Protein AF-B5XBH5-F1 (afdb_monomer_lite)

Sequence (66 aa):
MLKLFLLCTLAILSRADIGEEDDVLVLKKSNFEEALKAHPNILVEFYAPWCGHCKALVPEYAKAAS

Secondary structure (DSSP, 8-state):
-HHHHHHHHHTT-------EETTEE---TTTHHHHHHH-SS-------TT-HHHHHHHHHHHHHH-

Radius of gyration: 17.08 Å; chains: 1; bounding box: 56×22×26 Å

Structure (mmCIF, N/CA/C/O backbone):
data_AF-B5XBH5-F1
#
_entry.id   AF-B5XBH5-F1
#
loop_
_atom_site.group_PDB
_atom_site.id
_atom_site.type_symbol
_atom_site.label_atom_id
_atom_site.label_alt_id
_atom_site.label_comp_id
_atom_site.label_asym_id
_atom_site.label_entity_id
_atom_site.label_seq_id
_atom_site.pdbx_PDB_ins_code
_atom_site.Cartn_x
_atom_site.Cartn_y
_atom_site.Cartn_z
_atom_site.occupancy
_atom_site.B_iso_or_equiv
_atom_site.auth_seq_id
_atom_site.auth_comp_id
_atom_site.auth_asym_id
_atom_site.auth_atom_id
_atom_site.pdbx_PDB_model_num
ATOM 1 N N . MET A 1 1 ? -44.923 -4.913 12.024 1.00 56.16 1 MET A N 1
ATOM 2 C CA . MET A 1 1 ? -43.769 -5.328 12.854 1.00 56.16 1 MET A CA 1
ATOM 3 C C . MET A 1 1 ? -42.779 -6.201 12.080 1.00 56.16 1 MET A C 1
ATOM 5 O O . MET A 1 1 ? -41.602 -5.888 12.105 1.00 56.16 1 MET A O 1
ATOM 9 N N . LEU A 1 2 ? -43.228 -7.189 11.291 1.00 53.50 2 LEU A N 1
ATOM 10 C CA . LEU A 1 2 ? -42.344 -8.017 10.445 1.00 53.50 2 LEU A CA 1
ATOM 11 C C . LEU A 1 2 ? -41.670 -7.254 9.276 1.00 53.50 2 LEU A C 1
ATOM 13 O O . LEU A 1 2 ? -40.518 -7.508 8.950 1.00 53.50 2 LEU A O 1
ATOM 17 N N . LYS A 1 3 ? -42.353 -6.249 8.699 1.00 50.91 3 LYS A N 1
ATOM 18 C CA . LYS A 1 3 ? -41.805 -5.389 7.626 1.00 50.91 3 LYS A CA 1
ATOM 19 C C . LYS A 1 3 ? -40.604 -4.533 8.055 1.00 50.91 3 LYS A C 1
ATOM 21 O O . LYS A 1 3 ? -39.795 -4.189 7.207 1.00 50.91 3 LYS A O 1
ATOM 26 N N . LEU A 1 4 ? -40.481 -4.208 9.348 1.00 53.69 4 LEU A N 1
ATOM 27 C CA . LEU A 1 4 ? -39.367 -3.399 9.859 1.00 53.69 4 LEU A CA 1
ATOM 28 C C . LEU A 1 4 ? -38.087 -4.238 10.006 1.00 53.69 4 LEU A C 1
ATOM 30 O O . LEU A 1 4 ? -37.002 -3.750 9.720 1.00 53.69 4 LEU A O 1
ATOM 34 N N . PHE A 1 5 ? -38.226 -5.524 10.352 1.00 55.81 5 PHE A N 1
ATOM 35 C CA . PHE A 1 5 ? -37.110 -6.475 10.387 1.00 55.81 5 PHE A CA 1
ATOM 36 C C . PHE A 1 5 ? -36.560 -6.781 8.985 1.00 55.81 5 PHE A C 1
ATOM 38 O O . PHE A 1 5 ? -35.350 -6.872 8.812 1.00 55.81 5 PHE A O 1
ATOM 45 N N . LEU A 1 6 ? -37.440 -6.875 7.980 1.00 58.38 6 LEU A N 1
ATOM 46 C CA . LEU A 1 6 ? -37.061 -7.186 6.596 1.00 58.38 6 LEU A CA 1
ATOM 47 C C . LEU A 1 6 ? -36.335 -6.022 5.887 1.00 58.38 6 LEU A C 1
ATOM 49 O O . LEU A 1 6 ? -35.513 -6.250 5.003 1.00 58.38 6 LEU A O 1
ATOM 53 N N . LEU A 1 7 ? -36.621 -4.772 6.274 1.00 54.91 7 LEU A N 1
ATOM 54 C CA . LEU A 1 7 ? -35.917 -3.593 5.753 1.00 54.91 7 LEU A CA 1
ATOM 55 C C . LEU A 1 7 ? -34.494 -3.471 6.323 1.00 54.91 7 LEU A C 1
ATOM 57 O O . LEU A 1 7 ? -33.584 -3.076 5.598 1.00 54.91 7 LEU A O 1
ATOM 61 N N . CYS A 1 8 ? -34.281 -3.852 7.588 1.00 50.41 8 CYS A N 1
ATOM 62 C CA . CYS A 1 8 ? -32.956 -3.807 8.213 1.00 50.41 8 CYS A CA 1
ATOM 63 C C . CYS A 1 8 ? -31.971 -4.811 7.603 1.00 50.41 8 CYS A C 1
ATOM 65 O O . CYS A 1 8 ? -30.787 -4.509 7.519 1.00 50.41 8 CYS A O 1
ATOM 67 N N . THR A 1 9 ? -32.427 -5.974 7.130 1.00 56.72 9 THR A N 1
ATOM 68 C CA . THR A 1 9 ? -31.538 -6.959 6.490 1.00 56.72 9 THR A CA 1
ATOM 69 C C . THR A 1 9 ? -31.064 -6.534 5.098 1.00 56.72 9 THR A C 1
ATOM 71 O O . THR A 1 9 ? -29.980 -6.927 4.682 1.00 56.72 9 THR A O 1
ATOM 74 N N . LEU A 1 10 ? -31.836 -5.705 4.384 1.00 53.69 10 LEU A N 1
ATOM 75 C CA . LEU A 1 10 ? -31.459 -5.177 3.063 1.00 53.69 10 LEU A CA 1
ATOM 76 C C . LEU A 1 10 ? -30.447 -4.024 3.149 1.00 53.69 10 LEU A C 1
ATOM 78 O O . LEU A 1 10 ? -29.653 -3.842 2.232 1.00 53.69 10 LEU A O 1
ATOM 82 N N . ALA A 1 11 ? -30.438 -3.272 4.253 1.00 52.44 11 ALA A N 1
ATOM 83 C CA . ALA A 1 11 ? -29.522 -2.148 4.455 1.00 52.44 11 ALA A CA 1
ATOM 84 C C . ALA A 1 11 ? -28.080 -2.566 4.816 1.00 52.44 11 ALA A C 1
ATOM 86 O O . ALA A 1 11 ? -27.197 -1.717 4.848 1.00 52.44 11 ALA A O 1
ATOM 87 N N . ILE A 1 12 ? -27.829 -3.853 5.086 1.00 57.75 12 ILE A N 1
ATOM 88 C CA . ILE A 1 12 ? -26.506 -4.376 5.487 1.00 57.75 12 ILE A CA 1
ATOM 89 C C . ILE A 1 12 ? -25.672 -4.828 4.262 1.00 57.75 12 ILE A C 1
ATOM 91 O O . ILE A 1 12 ? -24.492 -5.130 4.387 1.00 57.75 12 ILE A O 1
ATOM 95 N N . LEU A 1 13 ? -26.250 -4.844 3.055 1.00 55.00 13 LEU A N 1
ATOM 96 C CA . LEU A 1 13 ? -25.622 -5.389 1.838 1.00 55.00 13 LEU A CA 1
ATOM 97 C C . LEU A 1 13 ? -24.914 -4.355 0.945 1.00 55.00 13 LEU A C 1
ATOM 99 O O . LEU A 1 13 ? -24.640 -4.639 -0.217 1.00 55.00 13 LEU A O 1
ATOM 103 N N . SER A 1 14 ? -24.574 -3.168 1.447 1.00 52.81 14 SER A N 1
ATOM 104 C CA . SER A 1 14 ? -23.629 -2.289 0.748 1.00 52.81 14 SER A CA 1
ATOM 105 C C . SER A 1 14 ? -22.204 -2.711 1.100 1.00 52.81 14 SER A C 1
ATOM 107 O O . SER A 1 14 ? -21.568 -2.095 1.948 1.00 52.81 14 SER A O 1
ATOM 109 N N . ARG A 1 15 ? -21.729 -3.804 0.496 1.00 60.88 15 ARG A N 1
ATOM 110 C CA . ARG A 1 15 ? -20.301 -4.133 0.482 1.00 60.88 15 ARG A CA 1
ATOM 111 C C . ARG A 1 15 ? -19.676 -3.253 -0.596 1.00 60.88 15 ARG A C 1
ATOM 113 O O . ARG A 1 15 ? -20.087 -3.378 -1.751 1.00 60.88 15 ARG A O 1
ATOM 120 N N . ALA A 1 16 ? -18.762 -2.341 -0.263 1.00 63.47 16 ALA A N 1
ATOM 121 C CA . ALA A 1 16 ? -17.960 -1.734 -1.314 1.00 63.47 16 ALA A CA 1
ATOM 122 C C . ALA A 1 16 ? -17.237 -2.841 -2.060 1.00 63.47 16 ALA A C 1
ATOM 124 O O . ALA A 1 16 ? -16.648 -3.749 -1.470 1.00 63.47 16 ALA A O 1
ATOM 125 N N . ASP A 1 17 ? -17.315 -2.745 -3.377 1.00 73.56 17 ASP A N 1
ATOM 126 C CA . ASP A 1 17 ? -16.586 -3.596 -4.292 1.00 73.56 17 ASP A CA 1
ATOM 127 C C . ASP A 1 17 ? -15.098 -3.208 -4.184 1.00 73.56 17 ASP A C 1
ATOM 129 O O . ASP A 1 17 ? -14.629 -2.234 -4.785 1.00 73.56 17 ASP A O 1
ATOM 133 N N . ILE A 1 18 ? -14.377 -3.875 -3.279 1.00 85.50 18 ILE A N 1
ATOM 134 C CA . ILE A 1 18 ? -12.919 -3.796 -3.176 1.00 85.50 18 ILE A CA 1
ATOM 135 C C . ILE A 1 18 ? -12.381 -4.887 -4.098 1.00 85.50 18 ILE A C 1
ATOM 137 O O . ILE A 1 18 ? -12.569 -6.068 -3.828 1.00 85.50 18 ILE A O 1
ATOM 141 N N . GLY A 1 19 ? -11.763 -4.480 -5.207 1.00 90.31 19 GLY A N 1
ATOM 142 C CA . GLY A 1 19 ? -11.120 -5.410 -6.133 1.00 90.31 19 GLY A CA 1
ATOM 143 C C . GLY A 1 19 ? -9.823 -5.977 -5.559 1.00 90.31 19 GLY A C 1
ATOM 144 O O . GLY A 1 19 ? -9.161 -5.321 -4.753 1.00 90.31 19 GLY A O 1
ATOM 145 N N . GLU A 1 20 ? -9.457 -7.169 -6.017 1.00 92.69 20 GLU A N 1
ATOM 146 C CA . GLU A 1 20 ? -8.228 -7.879 -5.658 1.00 92.69 20 GLU A CA 1
ATOM 147 C C . GLU A 1 20 ? -7.390 -8.147 -6.917 1.00 92.69 20 GLU A C 1
ATOM 149 O O . GLU A 1 20 ? -7.934 -8.458 -7.980 1.00 92.69 20 GLU A O 1
ATOM 154 N N . GLU A 1 21 ? -6.071 -8.020 -6.792 1.00 93.12 21 GLU A N 1
ATOM 155 C CA . GLU A 1 21 ? -5.065 -8.373 -7.799 1.00 93.12 21 GLU A CA 1
ATOM 156 C C . GLU A 1 21 ? -3.973 -9.195 -7.099 1.00 93.12 21 GLU A C 1
ATOM 158 O O . GLU A 1 21 ? -3.384 -8.713 -6.140 1.00 93.12 21 GLU A O 1
ATOM 163 N N . ASP A 1 22 ? -3.718 -10.430 -7.545 1.00 93.50 22 ASP A N 1
ATOM 164 C CA . ASP A 1 22 ? -2.721 -11.342 -6.951 1.00 93.50 22 ASP A CA 1
ATOM 165 C C . ASP A 1 22 ? -2.822 -11.466 -5.410 1.00 93.50 22 ASP A C 1
ATOM 167 O O . ASP A 1 22 ? -1.832 -11.319 -4.697 1.00 93.50 22 ASP A O 1
ATOM 171 N N . ASP A 1 23 ? -4.041 -11.694 -4.898 1.00 94.00 23 ASP A N 1
ATOM 172 C CA . ASP A 1 23 ? -4.391 -11.759 -3.463 1.00 94.00 23 ASP A CA 1
ATOM 173 C C . ASP A 1 23 ? -4.190 -10.437 -2.682 1.00 94.00 23 ASP A C 1
ATOM 175 O O . ASP A 1 23 ? -4.328 -10.386 -1.457 1.00 94.00 23 ASP A O 1
ATOM 179 N N . VAL A 1 24 ? -3.924 -9.326 -3.380 1.00 96.75 24 VAL A N 1
ATOM 180 C CA . VAL A 1 24 ? -3.744 -7.985 -2.807 1.00 96.75 24 VAL A CA 1
ATOM 181 C C . VAL A 1 24 ? -4.957 -7.098 -3.091 1.00 96.75 24 VAL A C 1
ATOM 183 O O . VAL A 1 24 ? -5.395 -6.945 -4.230 1.00 96.75 24 VAL A O 1
ATOM 186 N N . LEU A 1 25 ? -5.479 -6.431 -2.058 1.00 96.56 25 LEU A N 1
ATOM 187 C CA . LEU A 1 25 ? -6.581 -5.471 -2.192 1.00 96.56 25 LEU A CA 1
ATOM 188 C C . LEU A 1 25 ? -6.138 -4.209 -2.951 1.00 96.56 25 LEU A C 1
ATOM 190 O O . LEU A 1 25 ? -5.212 -3.505 -2.536 1.00 96.56 25 LEU A O 1
ATOM 194 N N . VAL A 1 26 ? -6.863 -3.846 -4.010 1.00 96.31 26 VAL A N 1
ATOM 195 C CA . VAL A 1 26 ? -6.605 -2.630 -4.793 1.00 96.31 26 VAL A CA 1
ATOM 196 C C . VAL A 1 26 ? -7.366 -1.450 -4.200 1.00 96.31 26 VAL A C 1
ATOM 198 O O . VAL A 1 26 ? -8.574 -1.260 -4.404 1.00 96.31 26 VAL A O 1
ATOM 201 N N . LEU A 1 27 ? -6.632 -0.606 -3.477 1.00 96.62 27 LEU A N 1
ATOM 202 C CA . LEU A 1 27 ? -7.206 0.546 -2.796 1.00 96.62 27 LEU A CA 1
ATOM 203 C C . LEU A 1 27 ? -7.112 1.829 -3.629 1.00 96.62 27 LEU A C 1
ATOM 205 O O . LEU A 1 27 ? -6.086 2.186 -4.205 1.00 96.62 27 LEU A O 1
ATOM 209 N N . LYS A 1 28 ? -8.222 2.560 -3.656 1.00 95.88 28 LYS A N 1
ATOM 210 C CA . LYS A 1 28 ? -8.411 3.874 -4.271 1.00 95.88 28 LYS A CA 1
ATOM 211 C C . LYS A 1 28 ? -9.018 4.805 -3.232 1.00 95.88 28 LYS A C 1
ATOM 213 O O . LYS A 1 28 ? -9.616 4.375 -2.249 1.00 95.88 28 LYS A O 1
ATOM 218 N N . LYS A 1 29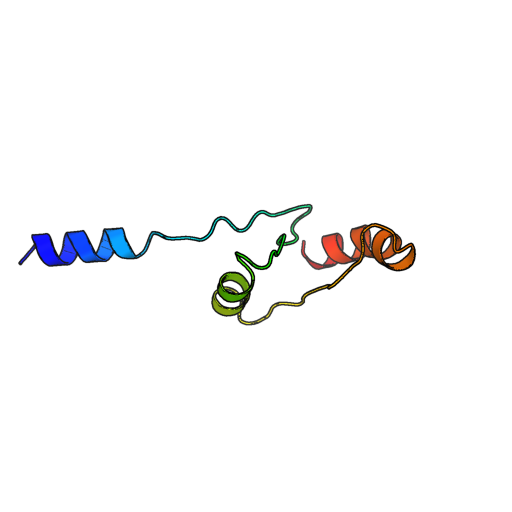 ? -8.987 6.110 -3.506 1.00 95.94 29 LYS A N 1
ATOM 219 C CA . LYS A 1 29 ? -9.642 7.116 -2.653 1.00 95.94 29 LYS A CA 1
ATOM 220 C C . LYS A 1 29 ? -11.104 6.770 -2.319 1.00 95.94 29 LYS A C 1
ATOM 222 O O . LYS A 1 29 ? -11.568 7.099 -1.237 1.00 95.94 29 LYS A O 1
ATOM 227 N N . SER A 1 30 ? -11.823 6.125 -3.238 1.00 95.69 30 SER A N 1
ATOM 228 C CA . SER A 1 30 ? -13.238 5.777 -3.078 1.00 95.69 30 SER A CA 1
ATOM 229 C C . SER A 1 30 ? -13.513 4.596 -2.142 1.00 95.69 30 SER A C 1
ATOM 231 O O . SER A 1 30 ? -14.637 4.501 -1.667 1.00 95.69 30 SER A O 1
ATOM 233 N N . ASN A 1 31 ? -12.546 3.705 -1.887 1.00 94.94 31 ASN A N 1
ATOM 234 C CA . ASN A 1 31 ? -12.751 2.493 -1.074 1.00 94.94 31 ASN A CA 1
ATOM 235 C C . ASN A 1 31 ? -11.769 2.359 0.111 1.00 94.94 31 ASN A C 1
ATOM 237 O O . ASN A 1 31 ? -11.911 1.444 0.916 1.00 94.94 31 ASN A O 1
ATOM 241 N N . PH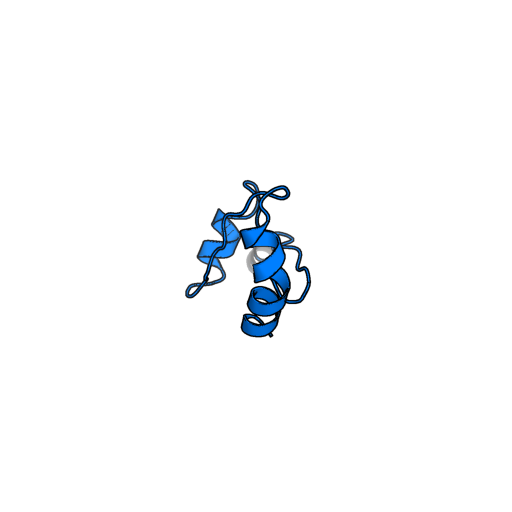E A 1 32 ? -10.813 3.283 0.257 1.00 96.00 32 PHE A N 1
ATOM 242 C CA . PHE A 1 32 ? -9.774 3.228 1.290 1.00 96.00 32 PHE A CA 1
ATOM 243 C C . PHE A 1 32 ? -10.337 3.199 2.719 1.00 96.00 32 PHE A C 1
ATOM 245 O O . PHE A 1 32 ? -9.991 2.327 3.508 1.00 96.00 32 PHE A O 1
ATOM 252 N N . GLU A 1 33 ? -11.260 4.110 3.042 1.00 95.69 33 GLU A N 1
ATOM 253 C CA . GLU A 1 33 ? -11.873 4.192 4.378 1.00 95.69 33 GLU A CA 1
ATOM 254 C C . GLU A 1 33 ? -12.679 2.941 4.740 1.00 95.69 33 GLU A C 1
ATOM 256 O O . GLU A 1 33 ? -12.790 2.575 5.909 1.00 95.69 33 GLU A O 1
ATOM 261 N N . GLU A 1 34 ? -13.266 2.286 3.741 1.00 94.81 34 GLU A N 1
ATOM 262 C CA . GLU A 1 34 ? -14.019 1.058 3.959 1.00 94.81 34 GLU A CA 1
ATOM 263 C C . GLU A 1 34 ? -13.088 -0.133 4.176 1.00 94.81 34 GLU A C 1
ATOM 265 O O . GLU A 1 34 ? -13.308 -0.901 5.113 1.00 94.81 34 GLU A O 1
ATOM 270 N N . ALA A 1 35 ? -11.997 -0.220 3.409 1.00 95.19 35 ALA A N 1
ATOM 271 C CA . ALA A 1 35 ? -10.952 -1.215 3.622 1.00 95.19 35 ALA A CA 1
ATOM 272 C C . ALA A 1 35 ? -10.369 -1.138 5.044 1.00 95.19 35 ALA A C 1
ATOM 274 O O . ALA A 1 35 ? -10.285 -2.153 5.730 1.00 95.19 35 ALA A O 1
ATOM 275 N N . LEU A 1 36 ? -10.046 0.063 5.539 1.00 95.44 36 LEU A N 1
ATOM 276 C CA . LEU A 1 36 ? -9.507 0.222 6.896 1.00 95.44 36 LEU A CA 1
ATOM 277 C C . LEU A 1 36 ? -10.490 -0.220 7.991 1.00 95.44 36 LEU A C 1
ATOM 279 O O . LEU A 1 36 ? -10.079 -0.759 9.016 1.00 95.44 36 LEU A O 1
ATOM 283 N N . LYS A 1 37 ? -11.795 -0.002 7.793 1.00 95.56 37 LYS A N 1
ATOM 284 C CA . LYS A 1 37 ? -12.828 -0.431 8.752 1.00 95.56 37 LYS A CA 1
ATOM 285 C C . LYS A 1 37 ? -13.059 -1.939 8.717 1.00 95.56 37 LYS A C 1
ATOM 287 O O . LYS A 1 37 ? -13.329 -2.530 9.760 1.00 95.56 37 LYS A O 1
ATOM 292 N N . ALA A 1 38 ? -12.989 -2.543 7.533 1.00 94.81 38 ALA A N 1
ATOM 293 C CA . ALA A 1 38 ? -13.220 -3.970 7.339 1.00 94.81 38 ALA A CA 1
ATOM 294 C C . ALA A 1 38 ? -12.021 -4.834 7.768 1.00 94.81 38 ALA A C 1
ATOM 296 O O . ALA A 1 38 ? -12.219 -5.972 8.194 1.00 94.81 38 ALA A O 1
ATOM 297 N N . HIS A 1 39 ? -10.799 -4.297 7.694 1.00 93.81 39 HIS A N 1
ATOM 298 C CA . HIS A 1 39 ? -9.556 -5.021 7.959 1.00 93.81 39 HIS A CA 1
ATOM 299 C C . HIS A 1 39 ? -8.765 -4.354 9.101 1.00 93.81 39 HIS A C 1
ATOM 301 O O . HIS A 1 39 ? -7.938 -3.480 8.845 1.00 93.81 39 HIS A O 1
ATOM 307 N N . PRO A 1 40 ? -8.970 -4.770 10.371 1.00 94.25 40 PRO A N 1
ATOM 308 C CA . PRO A 1 40 ? -8.291 -4.174 11.528 1.00 94.25 40 PRO A CA 1
ATOM 309 C C . PRO A 1 40 ? -6.762 -4.268 11.475 1.00 94.25 40 PRO A C 1
ATOM 311 O O . PRO A 1 40 ? -6.070 -3.399 11.996 1.00 94.25 40 PRO A O 1
ATOM 314 N N . ASN A 1 41 ? -6.244 -5.328 10.849 1.00 96.38 41 ASN A N 1
ATOM 315 C CA . ASN A 1 41 ? -4.825 -5.522 10.586 1.00 96.38 41 ASN A CA 1
ATOM 316 C C . ASN A 1 41 ? -4.622 -5.468 9.073 1.00 96.38 41 ASN A C 1
ATOM 318 O O . ASN A 1 41 ? -4.897 -6.446 8.380 1.00 96.38 41 ASN A O 1
ATOM 322 N N . ILE A 1 42 ? -4.172 -4.323 8.569 1.00 96.25 42 ILE A N 1
ATOM 323 C CA . ILE A 1 42 ? -3.917 -4.107 7.147 1.00 96.25 42 ILE A CA 1
ATOM 324 C C . ILE A 1 42 ? -2.559 -3.436 6.971 1.00 96.25 42 ILE A C 1
ATOM 326 O O . ILE A 1 42 ? -2.259 -2.421 7.602 1.00 96.25 42 ILE A O 1
ATOM 330 N N . LEU A 1 43 ? -1.727 -4.024 6.116 1.00 97.62 43 LEU A N 1
ATOM 331 C CA . LEU A 1 43 ? -0.522 -3.384 5.608 1.00 97.62 43 LEU A CA 1
ATOM 332 C C . LEU A 1 43 ? -0.883 -2.713 4.283 1.00 97.62 43 LEU A C 1
ATOM 334 O O . LEU A 1 43 ? -1.521 -3.332 3.442 1.00 97.62 43 LEU A O 1
ATOM 338 N N . VAL A 1 44 ? -0.483 -1.456 4.100 1.00 97.38 44 VAL A N 1
ATOM 339 C CA . VAL A 1 44 ? -0.781 -0.693 2.881 1.00 97.38 44 VAL A CA 1
ATOM 340 C C . VAL A 1 44 ? 0.522 -0.239 2.238 1.00 97.38 44 VAL A C 1
ATOM 342 O O . VAL A 1 44 ? 1.298 0.487 2.861 1.00 97.38 44 VAL A O 1
ATOM 345 N N . GLU A 1 45 ? 0.745 -0.628 0.984 1.00 97.25 45 GLU A N 1
ATOM 346 C CA . GLU A 1 45 ? 1.815 -0.080 0.149 1.00 97.25 45 GLU A CA 1
ATOM 347 C C . GLU A 1 45 ? 1.291 1.095 -0.692 1.00 97.25 45 GLU A C 1
ATOM 349 O O . GLU A 1 45 ? 0.443 0.935 -1.569 1.00 97.25 45 GLU A O 1
ATOM 354 N N . PHE A 1 46 ? 1.831 2.293 -0.463 1.00 97.25 46 PHE A N 1
ATOM 355 C CA . PHE A 1 46 ? 1.647 3.425 -1.372 1.00 97.25 46 PHE A CA 1
ATOM 356 C C . PHE A 1 46 ? 2.796 3.444 -2.379 1.00 97.25 46 PHE A C 1
ATOM 358 O O . PHE A 1 46 ? 3.935 3.738 -2.013 1.00 97.25 46 PHE A O 1
ATOM 365 N N . TYR A 1 47 ? 2.500 3.160 -3.645 1.00 96.38 47 TYR A N 1
ATOM 366 C CA . TYR A 1 47 ? 3.511 3.030 -4.693 1.00 96.38 47 TYR A CA 1
ATOM 367 C C . TYR A 1 47 ? 3.251 3.957 -5.887 1.00 96.38 47 TYR A C 1
ATOM 369 O O . TYR A 1 47 ? 2.182 4.551 -6.036 1.00 96.38 47 TYR A O 1
ATOM 377 N N . ALA A 1 48 ? 4.249 4.072 -6.767 1.00 97.19 48 ALA A N 1
ATOM 378 C CA . ALA A 1 48 ? 4.110 4.730 -8.062 1.00 97.19 48 ALA A CA 1
ATOM 379 C C . ALA A 1 48 ? 4.389 3.731 -9.197 1.00 97.19 48 ALA A C 1
ATOM 381 O O . ALA A 1 48 ? 5.389 3.010 -9.134 1.00 97.19 48 ALA A O 1
ATOM 382 N N . PRO A 1 49 ? 3.591 3.714 -10.282 1.00 94.25 49 PRO A N 1
ATOM 383 C CA . PRO A 1 49 ? 3.705 2.705 -11.343 1.00 94.25 49 PRO A CA 1
ATOM 384 C C . PRO A 1 49 ? 4.9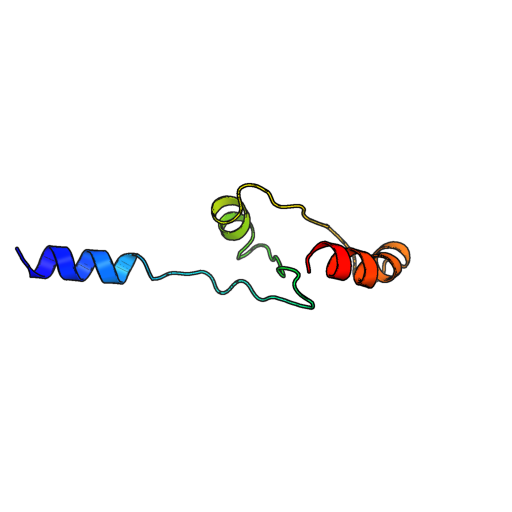96 2.820 -12.169 1.00 94.25 49 PRO A C 1
ATOM 386 O O . PRO A 1 49 ? 5.326 1.937 -12.957 1.00 94.25 49 PRO A O 1
ATOM 389 N N . TRP A 1 50 ? 5.742 3.911 -12.014 1.00 96.44 50 TRP A N 1
ATOM 390 C CA . TRP A 1 50 ? 7.028 4.154 -12.668 1.00 96.44 50 TRP A CA 1
ATOM 391 C C . TRP A 1 50 ? 8.230 3.907 -11.744 1.00 96.44 50 TRP A C 1
ATOM 393 O O . TRP A 1 50 ? 9.369 3.985 -12.199 1.00 96.44 50 TRP A O 1
ATOM 403 N N . CYS A 1 51 ? 8.009 3.578 -10.469 1.00 97.94 51 CYS A N 1
ATOM 404 C CA . CYS A 1 51 ? 9.088 3.304 -9.527 1.00 97.94 51 CYS A CA 1
ATOM 405 C C . CYS A 1 51 ? 9.657 1.892 -9.739 1.00 97.94 51 CYS A C 1
ATOM 407 O O . CYS 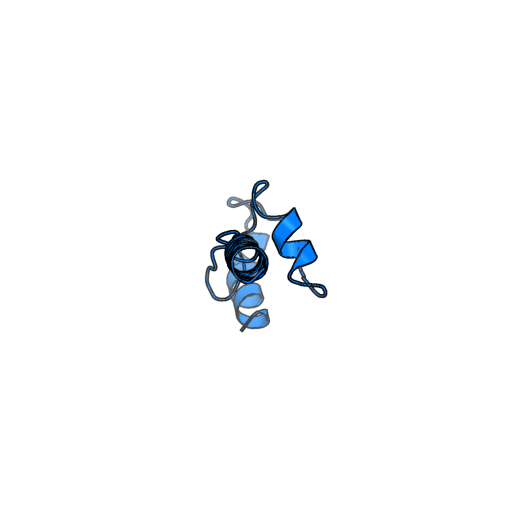A 1 51 ? 8.948 0.898 -9.588 1.00 97.94 51 CYS A O 1
ATOM 409 N N . GLY A 1 52 ? 10.952 1.796 -10.055 1.00 97.62 52 GLY A N 1
ATOM 410 C CA . GLY A 1 52 ? 11.632 0.509 -10.236 1.00 97.62 52 GLY A CA 1
ATOM 411 C C . GLY A 1 52 ? 11.647 -0.358 -8.972 1.00 97.62 52 GLY A C 1
ATOM 412 O O . GLY A 1 52 ? 11.438 -1.562 -9.066 1.00 97.62 52 GLY A O 1
ATOM 413 N N . HIS A 1 53 ? 11.821 0.247 -7.791 1.00 96.62 53 HIS A N 1
ATOM 414 C CA . HIS A 1 53 ? 11.827 -0.490 -6.522 1.00 96.62 53 HIS A CA 1
ATOM 415 C C . HIS A 1 53 ? 10.457 -1.092 -6.192 1.00 96.62 53 HIS A C 1
ATOM 417 O O . HIS A 1 53 ? 10.394 -2.241 -5.774 1.00 96.62 53 HIS A O 1
ATOM 423 N N . CYS A 1 54 ? 9.365 -0.359 -6.441 1.00 97.12 54 CYS A N 1
ATOM 424 C CA . CYS A 1 54 ? 8.009 -0.870 -6.222 1.00 97.12 54 CYS A CA 1
ATOM 425 C C . CYS A 1 54 ? 7.718 -2.058 -7.138 1.00 97.12 54 CYS A C 1
ATOM 427 O O . CYS A 1 54 ? 7.256 -3.092 -6.680 1.00 97.12 54 CYS A O 1
ATOM 429 N N . LYS A 1 55 ? 8.081 -1.962 -8.425 1.00 96.62 55 LYS A N 1
ATOM 430 C CA . LYS A 1 55 ? 7.916 -3.081 -9.370 1.00 96.62 55 LYS A CA 1
ATOM 431 C C . LYS A 1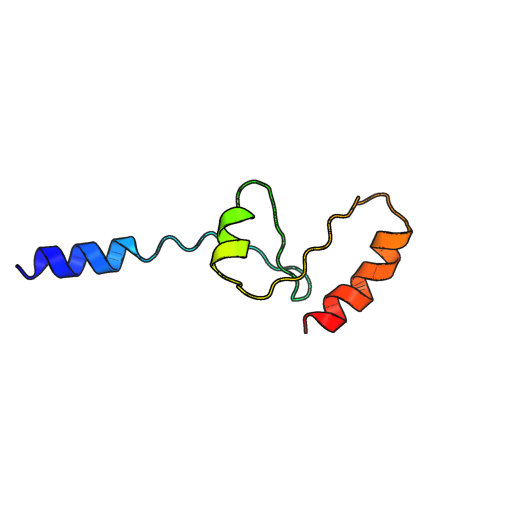 55 ? 8.657 -4.341 -8.931 1.00 96.62 55 LYS A C 1
ATOM 433 O O . LYS A 1 55 ? 8.148 -5.435 -9.133 1.00 96.62 55 LYS A O 1
ATOM 438 N N . ALA A 1 56 ? 9.847 -4.184 -8.354 1.00 97.81 56 ALA A N 1
ATOM 439 C CA . ALA A 1 56 ? 10.608 -5.306 -7.817 1.00 97.81 56 ALA A CA 1
ATOM 440 C C . ALA A 1 56 ? 9.955 -5.921 -6.565 1.00 97.81 56 ALA A C 1
ATOM 442 O O . ALA A 1 56 ? 10.149 -7.105 -6.312 1.00 97.81 56 ALA A O 1
ATOM 443 N N . LEU A 1 57 ? 9.185 -5.136 -5.803 1.00 97.69 57 LEU A N 1
ATOM 444 C CA . LEU A 1 57 ? 8.490 -5.578 -4.595 1.00 97.69 57 LEU A CA 1
ATOM 445 C C . LEU A 1 57 ? 7.174 -6.316 -4.887 1.00 97.69 57 LEU A C 1
ATOM 447 O O . LEU A 1 57 ? 6.848 -7.228 -4.135 1.00 97.69 57 LEU A O 1
ATOM 451 N N . VAL A 1 58 ? 6.465 -5.98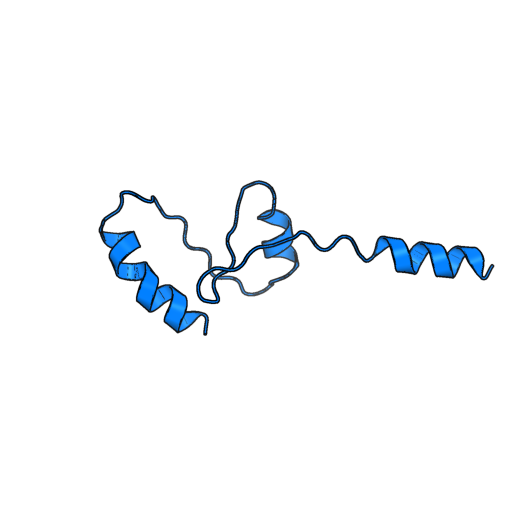5 -5.978 1.00 95.19 58 VAL A N 1
ATOM 452 C CA . VAL A 1 58 ? 5.172 -6.599 -6.369 1.00 95.19 58 VAL A CA 1
ATOM 453 C C . VAL A 1 58 ? 5.098 -8.118 -6.124 1.00 95.19 58 VAL A C 1
ATOM 455 O O . VAL A 1 58 ? 4.192 -8.538 -5.406 1.00 95.19 58 VAL A O 1
ATOM 458 N N . PRO A 1 59 ? 6.023 -8.960 -6.638 1.00 96.38 59 PRO A N 1
ATOM 459 C CA . PRO A 1 59 ? 5.917 -10.409 -6.450 1.00 96.38 59 PRO A CA 1
ATOM 460 C C . PRO A 1 59 ? 6.079 -10.850 -4.989 1.00 96.38 59 PRO A C 1
ATOM 462 O O . PRO A 1 59 ? 5.421 -11.792 -4.557 1.00 96.38 59 PRO A O 1
ATOM 465 N N . GLU A 1 60 ? 6.936 -10.182 -4.215 1.00 97.56 60 GLU A N 1
ATOM 466 C CA . GLU A 1 60 ? 7.129 -10.515 -2.799 1.00 97.56 60 GLU A CA 1
ATOM 467 C C . GLU A 1 60 ? 5.968 -10.002 -1.938 1.00 97.56 60 GLU A C 1
ATOM 469 O O . GLU A 1 60 ? 5.622 -10.636 -0.944 1.00 97.56 60 GLU A O 1
ATOM 474 N N . TYR A 1 61 ? 5.340 -8.889 -2.332 1.00 97.50 61 TYR A N 1
ATOM 475 C CA . TYR A 1 61 ? 4.156 -8.355 -1.664 1.00 97.50 61 TYR A CA 1
ATOM 476 C C . TYR A 1 61 ? 2.942 -9.268 -1.863 1.00 97.50 61 TYR A C 1
ATOM 478 O O . TYR A 1 61 ? 2.301 -9.636 -0.881 1.00 97.50 61 TYR A O 1
ATOM 486 N N . ALA A 1 62 ? 2.688 -9.706 -3.102 1.00 96.44 62 ALA A N 1
ATOM 487 C CA . ALA A 1 62 ? 1.642 -10.680 -3.417 1.00 96.44 62 ALA A CA 1
ATOM 488 C C . ALA A 1 62 ? 1.857 -11.995 -2.655 1.00 96.44 62 ALA A C 1
ATOM 490 O O . ALA A 1 62 ? 0.973 -12.461 -1.948 1.00 96.44 62 ALA A O 1
ATOM 491 N N . LYS A 1 63 ? 3.084 -12.528 -2.680 1.00 96.94 63 LYS A N 1
ATOM 492 C CA . LYS A 1 63 ? 3.457 -13.741 -1.936 1.00 96.94 63 LYS A CA 1
ATOM 493 C C . LYS A 1 63 ? 3.257 -13.628 -0.420 1.00 96.94 63 LYS A C 1
ATOM 495 O O . LYS A 1 63 ? 3.028 -14.641 0.232 1.00 96.94 63 LYS A O 1
ATOM 500 N N . ALA A 1 64 ? 3.418 -12.437 0.155 1.00 96.56 64 ALA A N 1
ATOM 501 C CA . ALA A 1 64 ? 3.176 -12.206 1.578 1.00 96.56 64 ALA A CA 1
ATOM 502 C C . ALA A 1 64 ? 1.680 -12.096 1.920 1.00 96.56 64 ALA A C 1
ATOM 504 O O . ALA A 1 64 ? 1.326 -12.260 3.088 1.00 96.56 64 ALA A O 1
ATOM 505 N N . ALA A 1 65 ? 0.831 -11.792 0.934 1.00 95.75 65 ALA A N 1
ATOM 506 C CA . ALA A 1 65 ? -0.617 -11.714 1.088 1.00 95.75 65 ALA A CA 1
ATOM 507 C C . ALA A 1 65 ? -1.318 -13.085 0.977 1.00 95.75 65 ALA A C 1
ATOM 509 O O . ALA A 1 65 ? -2.397 -13.238 1.551 1.00 95.75 65 ALA A O 1
ATOM 510 N N . SER A 1 66 ? -0.704 -14.050 0.274 1.00 88.06 66 SER A N 1
ATOM 511 C CA . SER A 1 66 ? -1.230 -15.403 -0.003 1.00 88.06 66 SER A CA 1
ATOM 512 C C . SER A 1 66 ? -1.349 -16.331 1.212 1.00 88.06 66 SER A C 1
ATOM 514 O O . SER A 1 66 ? -0.501 -16.254 2.133 1.00 88.06 66 SER A O 1
#

Foldseek 3Di:
DVVVVVVVVVVVPPDPPQDDDLLHTDDDPVCPVVCCVVCVDDDDDDDDPPDPVVVVCVVVVSVVND

InterPro domains:
  IPR013766 Thioredoxin domain [PF00085] (24-65)
  IPR017937 Thioredoxin, conserved site [PS00194] (43-61)
  IPR036249 Thioredoxin-like superfamily [SSF52833] (20-65)

Organism: Salmo salar (NCBI:txid8030)

pLDDT: mean 85.48, std 17.42, range [50.41, 97.94]